Protein AF-A0A1A8R2V4-F1 (afdb_monomer_lite)

pLDDT: mean 72.91, std 15.9, range [34.72, 92.56]

Radius of gyration: 17.5 Å; chains: 1; bounding box: 36×40×49 Å

Structure (mmCIF, N/CA/C/O backbone):
data_AF-A0A1A8R2V4-F1
#
_entry.id   AF-A0A1A8R2V4-F1
#
loop_
_atom_site.group_PDB
_atom_site.id
_atom_site.type_symbol
_atom_site.label_atom_id
_atom_site.label_alt_id
_atom_site.label_comp_id
_atom_site.label_asym_id
_atom_site.label_entity_id
_atom_site.label_seq_id
_atom_site.pdbx_PDB_ins_code
_atom_site.Cartn_x
_atom_site.Cartn_y
_atom_site.Cartn_z
_atom_site.occupancy
_atom_site.B_iso_or_equiv
_atom_site.auth_seq_id
_atom_site.auth_comp_id
_atom_site.auth_asym_id
_atom_site.auth_atom_id
_atom_site.pdbx_PDB_model_num
ATOM 1 N N . SER A 1 1 ? -8.560 10.600 17.137 1.00 71.56 1 SER A N 1
ATOM 2 C CA . SER A 1 1 ? -8.859 9.887 15.879 1.00 71.56 1 SER A CA 1
ATOM 3 C C . SER A 1 1 ? -7.919 8.699 15.773 1.00 71.56 1 SER A C 1
ATOM 5 O O . SER A 1 1 ? -6.734 8.902 15.987 1.00 71.56 1 SER A O 1
ATOM 7 N N . TRP A 1 2 ? -8.422 7.486 15.518 1.00 78.75 2 TRP A N 1
ATOM 8 C CA . TRP A 1 2 ? -7.608 6.262 15.389 1.00 78.75 2 TRP A CA 1
ATOM 9 C C . TRP A 1 2 ? -7.146 5.991 13.950 1.00 78.75 2 TRP A C 1
ATOM 11 O O . TRP A 1 2 ? -6.241 5.189 13.734 1.00 78.75 2 TRP A O 1
ATOM 21 N N . LEU A 1 3 ? -7.748 6.671 12.969 1.00 82.25 3 LEU A N 1
ATOM 22 C CA . LEU A 1 3 ? -7.526 6.422 11.546 1.00 82.25 3 LEU A CA 1
ATOM 23 C C . LEU A 1 3 ? -6.051 6.561 11.123 1.00 82.25 3 LEU 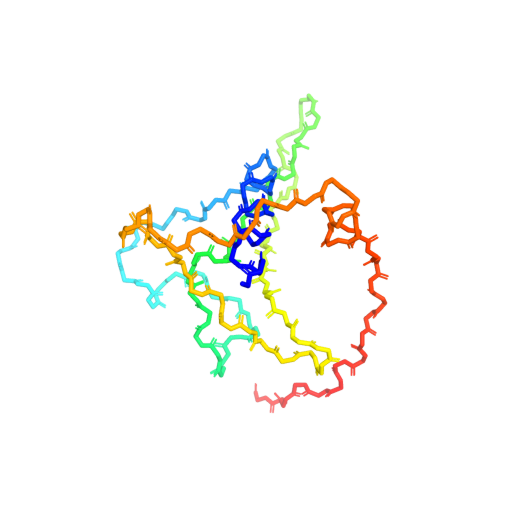A C 1
ATOM 25 O O . LEU A 1 3 ? -5.572 5.648 10.454 1.00 82.25 3 LEU A O 1
ATOM 29 N N . PRO A 1 4 ? -5.287 7.596 11.541 1.00 82.00 4 PRO A N 1
ATOM 30 C CA . PRO A 1 4 ? -3.860 7.667 11.220 1.00 82.00 4 PRO A CA 1
ATOM 31 C C . PRO A 1 4 ? -3.077 6.473 11.775 1.00 82.00 4 PRO A C 1
ATOM 33 O O . PRO A 1 4 ? -2.293 5.865 11.054 1.00 82.00 4 PRO A O 1
ATOM 36 N N . ALA A 1 5 ? -3.333 6.077 13.026 1.00 81.00 5 ALA A N 1
ATOM 37 C CA . ALA A 1 5 ? -2.651 4.950 13.661 1.00 81.00 5 ALA A CA 1
ATOM 38 C C . ALA A 1 5 ? -2.942 3.619 12.944 1.00 81.00 5 ALA A C 1
ATOM 40 O O . ALA A 1 5 ? -2.013 2.869 12.645 1.00 81.00 5 ALA A O 1
ATOM 41 N N . VAL A 1 6 ? -4.209 3.349 12.609 1.00 84.44 6 VAL A N 1
ATOM 42 C CA . VAL A 1 6 ? -4.604 2.146 11.855 1.00 84.44 6 VAL A CA 1
ATOM 43 C C . VAL A 1 6 ? -4.022 2.164 10.445 1.00 84.44 6 VAL A C 1
ATOM 45 O O . VAL A 1 6 ? -3.520 1.145 9.978 1.00 84.44 6 VAL A O 1
ATOM 48 N N . ALA A 1 7 ? -4.016 3.318 9.779 1.00 86.12 7 ALA A N 1
ATOM 49 C CA . ALA A 1 7 ? -3.420 3.453 8.458 1.00 86.12 7 ALA A CA 1
ATOM 50 C C . ALA A 1 7 ? -1.908 3.197 8.480 1.00 86.12 7 ALA A C 1
ATOM 52 O O . ALA A 1 7 ? -1.394 2.474 7.628 1.00 86.12 7 ALA A O 1
ATOM 53 N N . HIS A 1 8 ? -1.192 3.738 9.470 1.00 85.75 8 HIS A N 1
ATOM 54 C CA . HIS A 1 8 ? 0.228 3.450 9.669 1.00 85.75 8 HIS A CA 1
ATOM 55 C C . HIS A 1 8 ? 0.467 1.964 9.946 1.00 85.75 8 HIS A C 1
ATOM 57 O O . HIS A 1 8 ? 1.320 1.363 9.294 1.00 85.75 8 HIS A O 1
ATOM 63 N N . TYR A 1 9 ? -0.308 1.357 10.850 1.00 87.44 9 TYR A N 1
ATOM 64 C CA . TYR A 1 9 ? -0.235 -0.076 11.134 1.00 87.44 9 TYR A CA 1
ATOM 65 C C . TYR A 1 9 ? -0.436 -0.911 9.862 1.00 87.44 9 TYR A C 1
ATOM 67 O O . TYR A 1 9 ? 0.394 -1.764 9.548 1.00 87.44 9 TYR A O 1
ATOM 75 N N . LEU A 1 10 ? -1.492 -0.638 9.093 1.00 89.31 10 LEU A N 1
ATOM 76 C CA . LEU A 1 10 ? -1.808 -1.379 7.875 1.00 89.31 10 LEU A CA 1
ATOM 77 C C . LEU A 1 10 ? -0.690 -1.251 6.835 1.00 89.31 10 LEU A C 1
ATOM 79 O O . LEU A 1 10 ? -0.207 -2.269 6.345 1.00 89.31 10 LEU A O 1
ATOM 83 N N . ARG A 1 11 ? -0.227 -0.026 6.549 1.00 89.56 11 ARG A N 1
ATOM 84 C CA . ARG A 1 11 ? 0.877 0.214 5.605 1.00 89.56 11 ARG A CA 1
ATOM 85 C C . ARG A 1 11 ? 2.124 -0.579 5.994 1.00 89.56 11 ARG A C 1
ATOM 87 O O . ARG A 1 11 ? 2.689 -1.264 5.152 1.00 89.56 11 ARG A O 1
ATOM 94 N N . GLN A 1 12 ? 2.514 -0.556 7.270 1.00 89.56 12 GLN A N 1
ATOM 95 C CA . GLN A 1 12 ? 3.686 -1.295 7.751 1.00 89.56 12 GLN A CA 1
ATOM 96 C C . GLN A 1 12 ? 3.540 -2.813 7.583 1.00 89.56 12 GLN A C 1
ATOM 98 O O . GLN A 1 12 ? 4.472 -3.472 7.129 1.00 89.56 12 GLN A O 1
ATOM 103 N N . ASN A 1 13 ? 2.367 -3.376 7.886 1.00 91.69 13 ASN A N 1
ATOM 104 C CA . ASN A 1 13 ? 2.133 -4.814 7.724 1.00 91.69 13 ASN A CA 1
ATOM 105 C C . ASN A 1 13 ? 2.086 -5.236 6.248 1.00 91.69 13 ASN A C 1
ATOM 107 O O . ASN A 1 13 ? 2.545 -6.323 5.900 1.00 91.69 13 ASN A O 1
ATOM 111 N N . LEU A 1 14 ? 1.578 -4.374 5.364 1.00 91.88 14 LEU A N 1
ATOM 112 C CA . LEU A 1 14 ? 1.550 -4.638 3.926 1.00 91.88 14 LEU A CA 1
ATOM 113 C C . LEU A 1 14 ? 2.957 -4.679 3.311 1.00 91.88 14 LEU A C 1
ATOM 115 O O . LEU A 1 14 ? 3.202 -5.492 2.418 1.00 91.88 14 LEU A O 1
ATOM 119 N N . LEU A 1 15 ? 3.902 -3.880 3.819 1.00 91.69 15 LEU A N 1
ATOM 120 C CA . LEU A 1 15 ? 5.294 -3.858 3.343 1.00 91.69 15 LEU A CA 1
ATOM 121 C C . LEU A 1 15 ? 6.053 -5.181 3.552 1.00 91.69 15 LEU A C 1
ATOM 123 O O . LEU A 1 15 ? 7.114 -5.374 2.962 1.00 91.69 15 LEU A O 1
ATOM 127 N N . ILE A 1 16 ? 5.514 -6.119 4.338 1.00 92.56 16 ILE A N 1
ATOM 128 C CA . ILE A 1 16 ? 6.063 -7.480 4.458 1.00 92.56 16 ILE A CA 1
ATOM 129 C C . ILE A 1 16 ? 5.964 -8.226 3.116 1.00 92.56 16 ILE A C 1
ATOM 131 O O . ILE A 1 16 ? 6.823 -9.045 2.789 1.00 92.56 16 ILE A O 1
ATOM 135 N N . PHE A 1 17 ? 4.926 -7.936 2.329 1.00 90.81 17 PHE A N 1
ATOM 136 C CA . PHE A 1 17 ? 4.620 -8.637 1.080 1.00 90.81 17 PHE A CA 1
ATOM 137 C C . PHE A 1 17 ? 4.690 -7.737 -0.155 1.00 90.81 17 PHE A C 1
ATOM 139 O O . PHE A 1 17 ? 4.754 -8.242 -1.277 1.00 90.81 17 PHE A O 1
ATOM 146 N N . LEU A 1 18 ? 4.639 -6.419 0.041 1.00 92.31 18 LEU A N 1
ATOM 147 C CA . LEU A 1 18 ? 4.559 -5.424 -1.017 1.00 92.31 18 LEU A CA 1
ATOM 148 C C . LEU A 1 18 ? 5.791 -4.516 -1.031 1.00 92.31 18 LEU A C 1
ATOM 150 O O . LEU A 1 18 ? 6.390 -4.221 0.000 1.00 92.31 18 LEU A O 1
ATOM 154 N N . HIS A 1 19 ? 6.144 -4.023 -2.212 1.00 90.19 19 HIS A N 1
ATOM 155 C CA . HIS A 1 19 ? 7.270 -3.121 -2.409 1.00 90.19 19 HIS A CA 1
ATOM 156 C C . HIS A 1 19 ? 6.805 -1.731 -2.819 1.00 90.19 19 HIS A C 1
ATOM 158 O O . HIS A 1 19 ? 5.933 -1.590 -3.670 1.00 90.19 19 HIS A O 1
ATOM 164 N N . ILE A 1 20 ? 7.446 -0.704 -2.269 1.00 88.62 20 ILE A N 1
ATOM 165 C CA . ILE A 1 20 ? 7.287 0.665 -2.762 1.00 88.62 20 ILE A CA 1
ATOM 166 C C . ILE A 1 20 ? 7.958 0.749 -4.145 1.00 88.62 20 ILE A C 1
ATOM 168 O O . ILE A 1 20 ? 9.122 0.333 -4.264 1.00 88.62 20 ILE A O 1
ATOM 172 N N . PRO A 1 21 ? 7.264 1.248 -5.186 1.00 85.50 21 PRO A N 1
ATOM 173 C CA . PRO A 1 21 ? 7.861 1.473 -6.491 1.00 85.50 21 PRO A CA 1
ATOM 174 C C . PRO A 1 21 ? 9.108 2.351 -6.369 1.00 85.50 21 PRO A C 1
ATOM 176 O O . PRO A 1 21 ? 9.088 3.408 -5.741 1.00 85.50 21 PRO A O 1
ATOM 179 N N . LYS A 1 22 ? 10.209 1.906 -6.975 1.00 83.31 22 LYS A N 1
ATOM 180 C CA . LYS A 1 22 ? 11.427 2.709 -7.092 1.00 83.31 22 LYS A CA 1
ATOM 181 C C . LYS A 1 22 ? 11.505 3.243 -8.508 1.00 83.31 22 LYS A C 1
ATOM 183 O O . LYS A 1 22 ? 11.804 2.489 -9.433 1.00 83.31 22 LYS A O 1
ATOM 188 N N . TYR A 1 23 ? 11.218 4.524 -8.662 1.00 80.19 23 TYR A N 1
ATOM 189 C CA . TYR A 1 23 ? 11.319 5.205 -9.941 1.00 80.19 23 TYR A CA 1
ATOM 190 C C . TYR A 1 23 ? 12.740 5.727 -10.149 1.00 80.19 23 TYR A C 1
ATOM 192 O O . TYR A 1 23 ? 13.402 6.169 -9.211 1.00 80.19 23 TYR A O 1
ATOM 200 N N . THR A 1 24 ? 13.232 5.608 -11.380 1.00 78.31 24 THR A N 1
ATOM 201 C CA . THR A 1 24 ? 14.541 6.144 -11.782 1.00 78.31 24 THR A CA 1
ATOM 202 C C . THR A 1 24 ? 14.462 7.612 -12.181 1.00 78.31 24 THR A C 1
ATOM 204 O O . THR A 1 24 ? 15.476 8.303 -12.158 1.00 78.31 24 THR A O 1
ATOM 207 N N . ASP A 1 25 ? 13.273 8.063 -12.579 1.00 80.19 25 ASP A N 1
ATOM 208 C CA . ASP A 1 25 ? 12.974 9.462 -12.854 1.00 80.19 25 ASP A CA 1
ATOM 209 C C . ASP A 1 25 ? 12.620 10.164 -11.536 1.00 80.19 25 ASP A C 1
ATOM 211 O O . ASP A 1 25 ? 11.991 9.564 -10.668 1.00 80.19 25 ASP A O 1
ATOM 215 N N . SER A 1 26 ? 13.057 11.408 -11.362 1.00 79.56 26 SER A N 1
ATOM 216 C CA . SER A 1 26 ? 12.681 12.230 -10.209 1.00 79.56 26 SER A CA 1
ATOM 217 C C . SER A 1 26 ? 11.365 12.976 -10.433 1.00 79.56 26 SER A C 1
ATOM 219 O O . SER A 1 26 ? 10.771 13.477 -9.477 1.00 79.56 26 SER A O 1
ATOM 221 N N . ASN A 1 27 ? 10.903 13.069 -11.682 1.00 81.94 27 ASN A N 1
ATOM 222 C CA . ASN A 1 27 ? 9.633 13.676 -12.028 1.00 81.94 27 ASN A CA 1
ATOM 223 C C . ASN A 1 27 ? 8.478 12.691 -11.795 1.00 81.94 27 ASN A C 1
ATOM 225 O O . ASN A 1 27 ? 8.255 11.760 -12.574 1.00 81.94 27 ASN A O 1
ATOM 229 N N . THR A 1 28 ? 7.666 12.971 -10.774 1.00 75.62 28 THR A N 1
ATOM 230 C CA . THR A 1 28 ? 6.497 12.162 -10.396 1.00 75.62 28 THR A CA 1
ATOM 231 C C . THR A 1 28 ? 5.416 12.089 -11.477 1.00 75.62 28 THR A C 1
ATOM 233 O O . THR A 1 28 ? 4.584 11.182 -11.474 1.00 75.62 28 THR A O 1
ATOM 236 N N . ALA A 1 29 ? 5.421 12.994 -12.460 1.00 77.94 29 ALA A N 1
ATOM 237 C CA . ALA A 1 29 ? 4.530 12.896 -13.613 1.00 77.94 29 ALA A CA 1
ATOM 238 C C . ALA A 1 29 ? 4.828 11.673 -14.500 1.00 77.94 29 ALA A C 1
ATOM 240 O O . ALA A 1 29 ? 3.920 11.191 -15.175 1.00 77.94 29 ALA A O 1
ATOM 241 N N . HIS A 1 30 ? 6.068 11.173 -14.488 1.00 76.69 30 HIS A N 1
ATOM 242 C CA . HIS A 1 30 ? 6.512 10.012 -15.268 1.00 76.69 30 HIS A CA 1
ATOM 243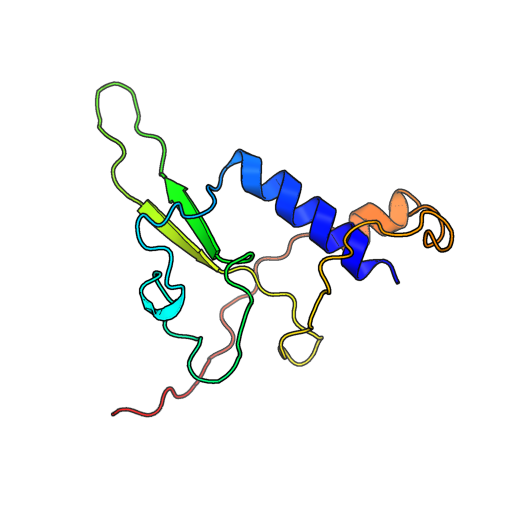 C C . HIS A 1 30 ? 6.451 8.696 -14.487 1.00 76.69 30 HIS A C 1
ATOM 245 O O . HIS A 1 30 ? 6.743 7.632 -15.035 1.00 76.69 30 HIS A O 1
ATOM 251 N N . HIS A 1 31 ? 6.063 8.750 -13.215 1.00 79.69 31 HIS A N 1
ATOM 252 C CA . HIS A 1 31 ? 5.841 7.562 -12.407 1.00 79.69 31 HIS A CA 1
ATOM 253 C C . HIS A 1 31 ? 4.611 6.794 -12.905 1.00 79.69 31 HIS A C 1
ATOM 255 O O . HIS A 1 31 ? 3.708 7.359 -13.526 1.00 79.69 31 HIS A O 1
ATOM 261 N N . PHE A 1 32 ? 4.573 5.485 -12.650 1.00 73.12 32 PHE A N 1
ATOM 262 C CA . PHE A 1 32 ? 3.403 4.676 -12.980 1.00 73.12 32 PHE A CA 1
ATOM 263 C C . PHE A 1 32 ? 2.197 5.190 -12.184 1.00 73.12 32 PHE A C 1
ATOM 265 O O . PHE A 1 32 ? 2.202 5.153 -10.956 1.00 73.12 32 PHE A O 1
ATOM 272 N N . LYS A 1 33 ? 1.154 5.638 -12.889 1.00 69.81 33 LYS A N 1
ATOM 273 C CA . LYS A 1 33 ? -0.109 6.081 -12.290 1.00 69.81 33 LYS A CA 1
ATOM 274 C C . LYS A 1 33 ? -1.193 5.051 -12.570 1.00 69.81 33 LYS A C 1
ATOM 276 O O . LYS A 1 33 ? -1.366 4.609 -13.705 1.00 69.81 33 LYS A O 1
ATOM 281 N N . HIS A 1 34 ? -1.930 4.657 -11.538 1.00 65.94 34 HIS A N 1
ATOM 282 C CA . HIS A 1 34 ? -3.050 3.738 -11.704 1.00 65.94 34 HIS A CA 1
ATOM 283 C C . HIS A 1 34 ? -4.216 4.437 -12.432 1.00 65.94 34 HIS A C 1
ATOM 285 O O . HIS A 1 34 ? -4.506 5.595 -12.155 1.00 65.94 34 HIS A O 1
ATOM 291 N N . TYR A 1 35 ? -4.920 3.740 -13.334 1.00 59.44 35 TYR A N 1
ATOM 292 C CA . TYR A 1 35 ? -5.947 4.333 -14.219 1.00 59.44 35 TYR A CA 1
ATOM 293 C C . TYR A 1 35 ? -7.119 5.021 -13.482 1.00 59.44 35 TYR A C 1
ATOM 295 O O . TYR A 1 35 ? -7.746 5.924 -14.020 1.00 59.44 35 TYR A O 1
ATOM 303 N N . PHE A 1 36 ? -7.387 4.662 -12.222 1.00 55.50 36 PHE A N 1
ATOM 304 C CA . PHE A 1 36 ? -8.464 5.255 -11.404 1.00 55.50 36 PHE A CA 1
ATOM 305 C C . PHE A 1 36 ? -8.159 6.669 -10.867 1.00 55.50 36 PHE A C 1
ATOM 307 O O . PHE A 1 36 ? -8.852 7.156 -9.980 1.00 55.50 36 PHE A O 1
ATOM 314 N N . HIS A 1 37 ? -7.121 7.322 -11.385 1.00 54.84 37 HIS A N 1
ATOM 315 C CA . HIS A 1 37 ? -6.495 8.503 -10.796 1.00 54.84 37 HIS A CA 1
ATOM 316 C C . HIS A 1 37 ? -6.557 9.735 -11.714 1.00 54.84 37 HIS A C 1
ATOM 318 O O . HIS A 1 37 ? -5.607 10.514 -11.798 1.00 54.84 37 HIS A O 1
ATOM 324 N N . LEU A 1 38 ? -7.655 9.891 -12.458 1.00 51.25 38 LEU A N 1
ATOM 325 C CA . LEU A 1 38 ? -7.868 11.094 -13.269 1.00 51.25 38 LEU A CA 1
ATOM 326 C C . LEU A 1 38 ? -8.348 12.292 -12.428 1.00 51.25 38 LEU A C 1
ATOM 328 O O . LEU A 1 38 ? -8.030 13.415 -12.796 1.00 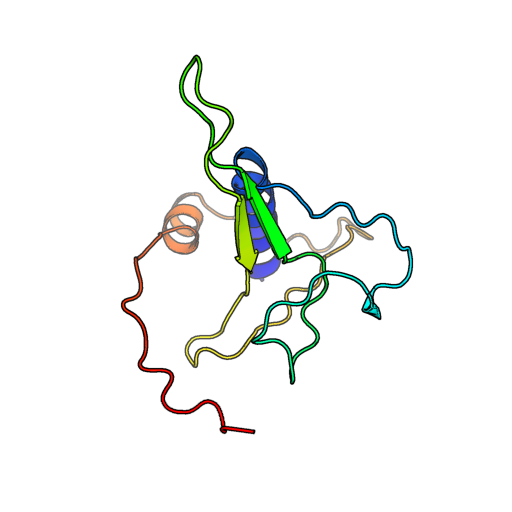51.25 38 LEU A O 1
ATOM 332 N N . ASP A 1 39 ? -8.996 12.067 -11.274 1.00 50.38 39 ASP A N 1
ATOM 333 C CA . ASP A 1 39 ? -9.639 13.155 -10.507 1.00 50.38 39 ASP A CA 1
ATOM 334 C C . ASP A 1 39 ? -9.166 13.326 -9.052 1.00 50.38 39 ASP A C 1
ATOM 336 O O . ASP A 1 39 ? -9.465 14.339 -8.424 1.00 50.38 39 ASP A O 1
ATOM 340 N N . TYR A 1 40 ? -8.429 12.366 -8.490 1.00 51.28 40 TYR A N 1
ATOM 341 C CA . TYR A 1 40 ? -7.940 12.435 -7.111 1.00 51.28 40 TYR A CA 1
ATOM 342 C C . TYR A 1 40 ? -6.432 12.243 -7.102 1.00 51.28 40 TYR A C 1
ATOM 344 O O . TYR A 1 40 ? -5.970 11.163 -7.446 1.00 51.28 40 TYR A O 1
ATOM 352 N N . GLU A 1 41 ? -5.679 13.264 -6.689 1.00 52.78 41 GLU A N 1
ATOM 353 C CA . GLU A 1 41 ? -4.268 13.125 -6.327 1.00 52.78 41 GLU A CA 1
ATOM 354 C C . GLU A 1 41 ? -4.141 12.252 -5.066 1.00 52.78 41 GLU A C 1
ATOM 356 O O . GLU A 1 41 ? -3.998 12.759 -3.955 1.00 52.78 41 GLU A O 1
ATOM 361 N N . LEU A 1 42 ? -4.224 10.924 -5.199 1.00 54.25 42 LEU A N 1
ATOM 362 C CA . LEU A 1 42 ? -3.584 10.064 -4.212 1.00 54.25 42 LEU A CA 1
ATOM 363 C C . LEU A 1 42 ? -2.091 10.388 -4.235 1.00 54.25 42 LEU A C 1
ATOM 365 O O . LEU A 1 42 ? -1.447 10.478 -5.283 1.00 54.25 42 LEU A O 1
ATOM 369 N N . ALA A 1 43 ? -1.533 10.546 -3.044 1.00 57.12 43 ALA A N 1
ATOM 370 C CA . ALA A 1 43 ? -0.097 10.587 -2.893 1.00 57.12 43 ALA A CA 1
ATOM 371 C C . ALA A 1 43 ? 0.493 9.282 -3.455 1.00 57.12 43 ALA A C 1
ATOM 373 O O . ALA A 1 43 ? 0.010 8.193 -3.135 1.00 57.12 43 ALA A O 1
ATOM 374 N N . ASP A 1 44 ? 1.584 9.387 -4.218 1.00 59.81 44 ASP A N 1
ATOM 375 C CA . ASP A 1 44 ? 2.400 8.261 -4.716 1.00 59.81 44 ASP A CA 1
ATOM 376 C C . ASP A 1 44 ? 2.711 7.207 -3.620 1.00 59.81 44 ASP A C 1
ATOM 378 O O . ASP A 1 44 ? 3.023 6.055 -3.917 1.00 59.81 44 ASP A O 1
ATOM 382 N N . GLY A 1 45 ? 2.603 7.589 -2.339 1.00 64.19 45 GLY A N 1
ATOM 383 C CA . GLY A 1 45 ? 2.848 6.754 -1.162 1.00 64.19 45 GLY A CA 1
ATOM 384 C C . GLY A 1 45 ? 1.876 5.590 -0.917 1.00 64.19 45 GLY A C 1
ATOM 385 O O . GLY A 1 45 ? 2.184 4.745 -0.074 1.00 64.19 45 GLY A O 1
ATOM 386 N N . ASP A 1 46 ? 0.749 5.509 -1.631 1.00 79.81 46 ASP A N 1
ATOM 387 C CA . ASP A 1 46 ? -0.223 4.411 -1.483 1.00 79.81 46 ASP A CA 1
ATOM 388 C C . ASP A 1 46 ? -0.244 3.433 -2.685 1.00 79.81 46 ASP A C 1
ATOM 390 O O . ASP A 1 46 ? -1.128 2.576 -2.790 1.00 79.81 46 ASP A O 1
ATOM 394 N N . ILE A 1 47 ? 0.750 3.519 -3.580 1.00 85.12 47 ILE A N 1
ATOM 395 C CA . ILE A 1 47 ? 0.982 2.545 -4.658 1.00 85.12 47 ILE A CA 1
ATOM 396 C C . ILE A 1 47 ? 2.073 1.554 -4.247 1.00 85.12 47 ILE A C 1
ATOM 398 O O . ILE A 1 47 ? 3.158 1.937 -3.810 1.00 85.12 47 ILE A O 1
ATOM 402 N N . TYR A 1 48 ? 1.809 0.264 -4.452 1.00 88.56 48 TYR A N 1
ATOM 403 C CA . TYR A 1 48 ? 2.732 -0.819 -4.146 1.00 88.56 48 TYR A CA 1
ATOM 404 C C . TYR A 1 48 ? 2.841 -1.842 -5.281 1.00 88.56 48 TYR A C 1
ATOM 406 O O . TYR A 1 48 ? 1.947 -1.996 -6.110 1.00 88.56 48 TYR A O 1
ATOM 414 N N . LEU A 1 49 ? 3.935 -2.599 -5.286 1.00 90.38 49 LEU A N 1
ATOM 415 C CA . LEU A 1 49 ? 4.190 -3.704 -6.200 1.00 90.38 49 LEU A CA 1
ATOM 416 C C . LEU A 1 49 ? 4.218 -5.021 -5.430 1.00 90.38 49 LEU A C 1
ATOM 418 O O . LEU A 1 49 ? 5.012 -5.198 -4.508 1.00 90.38 49 LEU A O 1
ATOM 422 N N . TYR A 1 50 ? 3.386 -5.968 -5.842 1.00 91.00 50 TYR A N 1
ATOM 423 C CA . TYR A 1 50 ? 3.474 -7.352 -5.407 1.00 91.00 50 TYR A CA 1
ATOM 424 C C . TYR A 1 50 ? 4.278 -8.151 -6.427 1.00 91.00 50 TYR A C 1
ATOM 426 O O . TYR A 1 50 ? 3.843 -8.345 -7.564 1.00 91.00 50 TYR A O 1
ATOM 434 N N . ASN A 1 51 ? 5.431 -8.658 -6.004 1.00 88.12 51 ASN A N 1
ATOM 435 C CA . ASN A 1 51 ? 6.208 -9.605 -6.788 1.00 88.12 51 ASN A CA 1
ATOM 436 C C . ASN A 1 51 ? 5.824 -11.009 -6.347 1.00 88.12 51 ASN A C 1
ATOM 438 O O . ASN A 1 51 ? 6.168 -11.430 -5.241 1.00 88.12 51 ASN A O 1
ATOM 442 N N . LYS A 1 52 ? 5.118 -11.752 -7.204 1.00 84.38 52 LYS A N 1
ATOM 443 C CA . LYS A 1 52 ? 4.724 -13.116 -6.862 1.00 84.38 52 LYS A CA 1
ATOM 444 C C . LYS A 1 52 ? 5.990 -13.961 -6.658 1.00 84.38 52 LYS A C 1
ATOM 446 O O . LYS A 1 52 ? 6.735 -14.148 -7.627 1.00 84.38 52 LYS A O 1
ATOM 451 N N . PRO A 1 53 ? 6.221 -14.536 -5.461 1.00 76.50 53 PRO A N 1
ATOM 452 C CA . PRO A 1 53 ? 7.364 -15.406 -5.260 1.00 76.50 53 PRO A CA 1
ATOM 453 C C . PRO A 1 53 ? 7.241 -16.616 -6.196 1.00 76.50 53 PRO A C 1
ATOM 455 O O . PRO A 1 53 ? 6.169 -17.221 -6.356 1.00 76.50 53 PRO A O 1
ATOM 458 N N . GLY A 1 54 ? 8.337 -16.922 -6.886 1.00 75.50 54 GLY A N 1
ATOM 459 C CA . GLY A 1 54 ? 8.473 -18.146 -7.667 1.00 75.50 54 GLY A CA 1
ATOM 460 C C . GLY A 1 54 ? 8.689 -19.353 -6.752 1.00 75.50 54 GLY A C 1
ATOM 461 O O . GLY A 1 54 ? 9.216 -19.213 -5.652 1.00 75.50 54 GLY A O 1
ATOM 462 N N . GLY A 1 55 ? 8.298 -20.546 -7.206 1.00 70.19 55 GLY A N 1
ATOM 463 C CA . GLY A 1 55 ? 8.846 -21.783 -6.638 1.00 70.19 55 GLY A CA 1
ATOM 464 C C . GLY A 1 55 ? 10.297 -21.981 -7.098 1.00 70.19 55 GLY A C 1
ATOM 465 O O . GLY A 1 55 ? 10.733 -21.318 -8.047 1.00 70.19 55 GLY A O 1
ATOM 466 N N . GLN A 1 56 ? 11.044 -22.897 -6.466 1.00 69.81 56 GLN A N 1
ATOM 467 C CA . GLN A 1 56 ? 12.399 -23.244 -6.921 1.00 69.81 56 GLN A CA 1
ATOM 468 C C . GLN A 1 56 ? 12.400 -23.569 -8.424 1.00 69.81 56 GLN A C 1
ATOM 470 O O . GLN A 1 56 ? 11.596 -24.366 -8.899 1.00 69.81 56 GLN A O 1
ATOM 475 N N . GLY A 1 57 ? 13.298 -22.926 -9.176 1.00 64.56 57 GLY A N 1
ATOM 476 C CA . GLY A 1 57 ? 13.471 -23.157 -10.615 1.00 64.56 57 GLY A CA 1
ATOM 477 C C . GLY A 1 57 ? 12.490 -22.420 -11.534 1.00 64.56 57 GLY A C 1
ATOM 478 O O . GLY A 1 57 ? 12.599 -22.549 -12.749 1.00 64.56 57 GLY A O 1
ATOM 479 N N . THR A 1 58 ? 11.564 -21.614 -11.005 1.00 61.00 58 THR A N 1
ATOM 480 C CA . THR A 1 58 ? 10.681 -20.767 -11.823 1.00 61.00 58 THR A CA 1
ATOM 481 C C . THR A 1 58 ? 10.907 -19.310 -11.447 1.00 61.00 58 THR A C 1
ATOM 483 O O . THR A 1 58 ? 10.519 -18.901 -10.355 1.00 61.00 58 THR A O 1
ATOM 486 N N . GLY A 1 59 ? 11.547 -18.521 -12.317 1.00 59.34 59 GLY A N 1
ATOM 487 C CA . GLY A 1 59 ? 11.584 -17.063 -12.152 1.00 59.34 59 GLY A CA 1
ATOM 488 C C . GLY A 1 59 ? 10.170 -16.543 -11.868 1.00 59.34 59 GLY A C 1
ATOM 489 O O . GLY A 1 59 ? 9.210 -17.047 -12.457 1.00 59.34 59 GLY A O 1
ATOM 490 N N . GLY A 1 60 ? 10.026 -15.633 -10.899 1.00 62.81 60 GLY A N 1
ATOM 491 C CA . GLY A 1 60 ? 8.726 -15.130 -10.438 1.00 62.81 60 GLY A CA 1
ATOM 492 C C . GLY A 1 60 ? 7.807 -14.795 -11.617 1.00 62.81 60 GLY A C 1
ATOM 493 O O . GLY A 1 60 ? 8.178 -14.032 -12.502 1.00 62.81 60 GLY A O 1
ATOM 494 N N . LYS A 1 61 ? 6.628 -15.426 -11.673 1.00 69.25 61 LYS A N 1
ATOM 495 C CA . LYS A 1 61 ? 5.784 -15.451 -12.885 1.00 69.25 61 LYS A CA 1
ATOM 496 C C . LYS A 1 61 ? 4.897 -14.213 -13.074 1.00 69.25 61 LYS A C 1
ATOM 498 O O . LYS A 1 61 ? 4.047 -14.222 -13.957 1.00 69.25 61 LYS A O 1
ATOM 503 N N . GLY A 1 62 ? 5.037 -13.179 -12.246 1.00 82.00 62 GLY A N 1
ATOM 504 C CA . GLY A 1 62 ? 4.221 -11.978 -12.390 1.00 82.00 62 GLY A CA 1
ATOM 505 C C . GLY A 1 62 ? 4.469 -10.918 -11.328 1.00 82.00 62 GLY A C 1
ATOM 506 O O . GLY A 1 62 ? 4.844 -11.221 -10.193 1.00 82.00 62 GLY A O 1
ATOM 507 N N . ILE A 1 63 ? 4.212 -9.680 -11.736 1.00 86.19 63 ILE A N 1
ATOM 508 C CA . ILE A 1 63 ? 4.177 -8.489 -10.894 1.00 86.19 63 ILE A CA 1
ATOM 509 C C . ILE A 1 63 ? 2.747 -7.956 -10.955 1.00 86.19 63 ILE A C 1
ATOM 511 O O . ILE A 1 63 ? 2.154 -7.919 -12.033 1.00 86.19 63 ILE A O 1
ATOM 515 N N . ALA A 1 64 ? 2.191 -7.560 -9.815 1.00 88.44 64 ALA A N 1
ATOM 516 C CA . ALA A 1 64 ? 0.914 -6.862 -9.745 1.00 88.44 64 ALA A CA 1
ATOM 517 C C . ALA A 1 64 ? 1.106 -5.487 -9.099 1.00 88.44 64 ALA A C 1
ATOM 519 O O . ALA A 1 64 ? 1.826 -5.362 -8.109 1.00 88.44 64 ALA A O 1
ATOM 520 N N . CYS A 1 65 ? 0.448 -4.468 -9.648 1.00 86.50 65 CYS A N 1
ATOM 521 C CA . CYS A 1 65 ? 0.320 -3.174 -8.990 1.00 86.50 65 CYS A CA 1
ATOM 522 C C . CYS A 1 65 ? -0.862 -3.221 -8.020 1.00 86.50 65 CYS A C 1
ATOM 524 O O . CYS A 1 65 ? -1.950 -3.657 -8.391 1.00 86.50 65 CYS A O 1
ATOM 526 N N . ILE A 1 66 ? -0.648 -2.750 -6.798 1.00 87.62 66 ILE A N 1
ATOM 527 C CA . ILE A 1 66 ? -1.640 -2.689 -5.731 1.00 87.62 66 ILE A CA 1
ATOM 528 C C . ILE A 1 66 ? -1.792 -1.225 -5.332 1.00 87.62 66 ILE A C 1
ATOM 530 O O . ILE A 1 66 ? -0.821 -0.599 -4.920 1.00 87.62 66 ILE A O 1
ATOM 534 N N . ALA A 1 67 ? -2.999 -0.681 -5.455 1.00 86.56 67 ALA A N 1
ATOM 535 C CA . ALA A 1 67 ? -3.329 0.645 -4.945 1.00 86.56 67 ALA A CA 1
ATOM 536 C C . ALA A 1 67 ? -4.094 0.504 -3.624 1.00 86.56 67 ALA A C 1
ATOM 538 O O . ALA A 1 67 ? -5.039 -0.283 -3.537 1.00 86.56 67 ALA A O 1
ATOM 539 N N . LEU A 1 68 ? -3.683 1.258 -2.606 1.00 86.25 68 LEU A N 1
ATOM 540 C CA . LEU A 1 68 ? -4.367 1.359 -1.322 1.00 86.25 68 LEU A CA 1
ATOM 541 C C . LEU A 1 68 ? -5.120 2.691 -1.252 1.00 86.25 68 LEU A C 1
ATOM 543 O O . LEU A 1 68 ? -4.620 3.728 -1.668 1.00 86.25 68 LEU A O 1
ATOM 547 N N . SER A 1 69 ? -6.332 2.677 -0.712 1.00 84.62 69 SER A N 1
ATOM 548 C CA . SER A 1 69 ? -7.066 3.899 -0.398 1.00 84.62 69 SER A CA 1
ATOM 549 C C . SER A 1 69 ? -7.920 3.670 0.839 1.00 84.62 69 SER A C 1
ATOM 551 O O . SER A 1 69 ? -8.422 2.567 1.062 1.00 84.62 69 SER A O 1
ATOM 553 N N . PHE A 1 70 ? -8.075 4.715 1.644 1.00 85.00 70 PHE A N 1
ATOM 554 C CA . PHE A 1 70 ? -9.012 4.737 2.759 1.00 85.00 70 PHE A CA 1
ATOM 555 C C . PHE A 1 70 ? -10.274 5.424 2.269 1.00 85.00 70 PHE A C 1
ATOM 557 O O . PHE A 1 70 ? -10.185 6.498 1.685 1.00 85.00 70 PHE A O 1
ATOM 564 N N . VAL A 1 71 ? -11.436 4.821 2.494 1.00 85.38 71 VAL A N 1
ATOM 565 C CA . VAL A 1 71 ? -12.718 5.374 2.049 1.00 85.38 71 VAL A CA 1
ATOM 566 C C . VAL A 1 71 ? -13.698 5.486 3.209 1.00 85.38 71 VAL A C 1
ATOM 568 O O . VAL A 1 71 ? -13.589 4.755 4.195 1.00 85.38 71 VAL A O 1
ATOM 571 N N . ASP A 1 72 ? -14.641 6.418 3.104 1.00 85.06 72 ASP A N 1
ATOM 572 C CA . ASP A 1 72 ? -15.768 6.523 4.029 1.00 85.06 72 ASP A CA 1
ATOM 573 C C . ASP A 1 72 ? -16.855 5.479 3.713 1.00 85.06 72 ASP A C 1
ATOM 575 O O . ASP A 1 72 ? -16.747 4.678 2.781 1.00 85.06 72 ASP A O 1
ATOM 579 N N . VAL A 1 73 ? -17.936 5.483 4.497 1.00 84.19 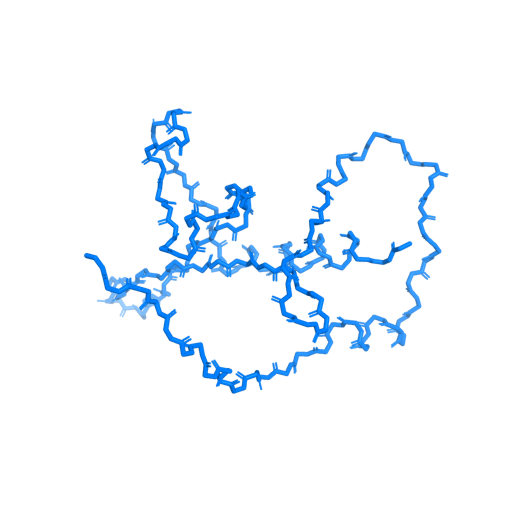73 VAL A N 1
ATOM 580 C CA . VAL A 1 73 ? -19.067 4.559 4.302 1.00 84.19 73 VAL A CA 1
ATOM 581 C C . VAL A 1 73 ? -19.805 4.780 2.974 1.00 84.19 73 VAL A C 1
ATOM 583 O O . VAL A 1 73 ? -20.576 3.922 2.555 1.00 84.19 73 VAL A O 1
ATOM 586 N N . GLN A 1 74 ? -19.581 5.916 2.309 1.00 85.25 74 GLN A N 1
ATOM 587 C CA . GLN A 1 74 ? -20.097 6.241 0.981 1.00 85.25 74 GLN A CA 1
ATOM 588 C C . GLN A 1 74 ? -19.119 5.843 -0.140 1.00 85.25 74 GLN A C 1
ATOM 590 O O . GLN A 1 74 ? -19.420 6.068 -1.311 1.00 85.25 74 GLN A O 1
ATOM 595 N N . GLY A 1 75 ? -17.963 5.259 0.193 1.00 79.12 75 GLY A N 1
ATOM 596 C CA . GLY A 1 75 ? -16.929 4.870 -0.765 1.00 79.12 75 GLY A CA 1
ATOM 597 C C . GLY A 1 75 ? -16.067 6.034 -1.258 1.00 79.12 75 GLY A C 1
ATOM 598 O O . GLY A 1 75 ? -15.321 5.869 -2.222 1.00 79.12 75 GLY A O 1
ATOM 599 N N . ARG A 1 76 ? -16.147 7.214 -0.631 1.00 80.81 76 ARG A N 1
ATOM 600 C CA . ARG A 1 76 ? -15.348 8.379 -1.032 1.00 80.81 76 ARG A CA 1
ATOM 601 C C . ARG A 1 76 ? -13.964 8.324 -0.387 1.00 80.81 76 ARG A C 1
ATOM 603 O O . ARG A 1 76 ? -13.893 8.040 0.809 1.00 80.81 76 ARG A O 1
ATOM 610 N N . PRO A 1 77 ? -12.882 8.643 -1.121 1.00 78.69 77 PRO A N 1
ATOM 611 C CA . PRO A 1 77 ? -11.537 8.686 -0.560 1.00 78.69 77 PRO A CA 1
ATOM 612 C C . PRO A 1 77 ? -11.433 9.643 0.633 1.00 78.69 77 PRO A C 1
ATOM 614 O O . PRO A 1 77 ? -11.862 10.796 0.571 1.00 78.69 77 PRO A O 1
ATOM 617 N N . VAL A 1 78 ? -10.824 9.164 1.713 1.00 83.44 78 VAL A N 1
ATOM 618 C CA . VAL A 1 78 ? -10.512 9.914 2.927 1.00 83.44 78 VAL A CA 1
ATOM 619 C C . VAL A 1 78 ? -9.018 10.194 2.938 1.00 83.44 78 VAL A C 1
ATOM 621 O O . VAL A 1 78 ? -8.197 9.277 2.906 1.00 83.44 78 VAL A O 1
ATOM 624 N N . GLN A 1 79 ? -8.655 11.473 3.027 1.00 77.12 79 GLN A N 1
ATOM 625 C CA . GLN A 1 79 ? -7.260 11.867 3.170 1.00 77.12 79 GLN A CA 1
ATOM 626 C C . GLN A 1 79 ? -6.760 11.515 4.569 1.00 77.12 79 GLN A C 1
ATOM 628 O O . GLN A 1 79 ? -7.127 12.145 5.563 1.00 77.12 79 GLN A O 1
ATOM 633 N N . VAL A 1 80 ? -5.904 10.501 4.645 1.00 76.38 80 VAL A N 1
ATOM 634 C CA . VAL A 1 80 ? -5.149 10.197 5.856 1.00 76.38 80 VAL A CA 1
ATOM 635 C C . VAL A 1 80 ? -3.827 10.936 5.753 1.00 76.38 80 VAL A C 1
ATOM 637 O O . VAL A 1 80 ? -2.919 10.470 5.066 1.00 76.38 80 VAL A O 1
ATOM 640 N N . ALA A 1 81 ? -3.728 12.094 6.409 1.00 64.56 81 ALA A N 1
ATOM 641 C CA . ALA A 1 81 ? -2.465 12.814 6.493 1.00 64.56 81 ALA A CA 1
ATOM 642 C C . ALA A 1 81 ? -1.379 11.856 6.999 1.00 64.56 81 ALA A C 1
ATOM 644 O O . ALA A 1 81 ? -1.569 11.179 8.016 1.00 64.56 81 ALA A O 1
ATOM 645 N N . ALA A 1 82 ? -0.256 11.785 6.281 1.00 56.97 82 ALA A N 1
ATOM 646 C CA . ALA A 1 82 ? 0.957 11.205 6.822 1.00 56.97 82 ALA A CA 1
ATOM 647 C C . ALA A 1 82 ? 1.333 12.089 8.007 1.00 56.97 82 ALA A C 1
ATOM 649 O O . ALA A 1 82 ? 1.822 13.203 7.829 1.00 56.97 82 ALA A O 1
ATOM 650 N N . GLN A 1 83 ? 0.994 11.654 9.216 1.00 52.31 83 GLN A N 1
ATOM 651 C CA . GLN A 1 83 ? 1.414 12.354 10.411 1.00 52.31 83 GLN A CA 1
ATOM 652 C C . GLN A 1 83 ? 2.916 12.097 10.519 1.00 52.31 83 GLN A C 1
ATOM 654 O O . GLN A 1 83 ? 3.355 11.133 11.139 1.00 52.31 83 GLN A O 1
ATOM 659 N N . GLU A 1 84 ? 3.716 12.921 9.840 1.00 46.31 84 GLU A N 1
ATOM 660 C CA . GLU A 1 84 ? 5.108 13.084 10.217 1.00 46.31 84 GLU A CA 1
ATOM 661 C C . GLU A 1 84 ? 5.062 13.491 11.683 1.00 46.31 84 GLU A C 1
ATOM 663 O O . GLU A 1 84 ? 4.431 14.488 12.028 1.00 46.31 84 GLU A O 1
ATOM 668 N N . CYS A 1 85 ? 5.595 12.643 12.559 1.00 43.28 85 CYS A N 1
ATOM 669 C CA . CYS A 1 85 ? 5.570 12.834 14.002 1.00 43.28 85 CYS A CA 1
ATOM 670 C C . CYS A 1 85 ? 6.388 14.074 14.399 1.00 43.28 85 CYS A C 1
ATOM 672 O O . CYS A 1 85 ? 7.471 13.964 14.964 1.00 43.28 85 CYS A O 1
ATOM 674 N N . SER A 1 86 ? 5.877 15.265 14.121 1.00 40.38 86 SER A N 1
ATOM 675 C CA . SER A 1 86 ? 6.349 16.541 14.632 1.00 40.38 86 SER A CA 1
ATOM 676 C C . SER A 1 86 ? 5.470 16.916 15.827 1.00 40.38 86 SER A C 1
ATOM 678 O O . SER A 1 86 ? 4.535 17.701 15.730 1.00 40.38 86 SER A O 1
ATOM 680 N N . GLY A 1 87 ? 5.752 16.291 16.975 1.00 44.12 87 GLY A N 1
ATOM 681 C CA . GLY A 1 87 ? 5.136 16.631 18.262 1.00 44.12 87 GLY A CA 1
ATOM 682 C C . GLY A 1 87 ? 4.408 15.461 18.918 1.00 44.12 87 GLY A C 1
ATOM 683 O O . GLY A 1 87 ? 3.235 15.198 18.659 1.00 44.12 87 GLY A O 1
ATOM 684 N N . LEU A 1 88 ? 5.109 14.772 19.815 1.00 47.38 88 LEU A N 1
ATOM 685 C CA . LEU A 1 88 ? 4.594 13.715 20.689 1.00 47.38 88 LEU A CA 1
ATOM 686 C C . LEU A 1 88 ? 3.723 14.297 21.826 1.00 47.38 88 LEU A C 1
ATOM 688 O O . LEU A 1 88 ? 3.987 14.030 22.990 1.00 47.38 88 LEU A O 1
ATOM 692 N N . GLU A 1 89 ? 2.727 15.136 21.528 1.00 45.34 89 GLU A N 1
ATOM 693 C CA . GLU A 1 89 ? 1.926 15.783 22.590 1.00 45.34 89 GLU A CA 1
ATOM 694 C C . GLU A 1 89 ? 0.407 15.637 22.442 1.00 45.34 89 GLU A C 1
ATOM 696 O O . GLU A 1 89 ? -0.315 15.931 23.384 1.00 45.34 89 GLU A O 1
ATOM 701 N N . ASN A 1 90 ? -0.099 15.072 21.340 1.00 48.06 90 ASN A N 1
ATOM 702 C CA . ASN A 1 90 ? -1.529 14.760 21.175 1.00 48.06 90 ASN A CA 1
ATOM 703 C C . ASN A 1 90 ? -1.750 13.319 20.688 1.00 48.06 90 ASN A C 1
ATOM 705 O O . ASN A 1 90 ? -2.508 13.057 19.750 1.00 48.06 90 ASN A O 1
ATOM 709 N N . CYS A 1 91 ? -1.067 12.361 21.319 1.00 54.16 91 CYS A N 1
ATOM 710 C CA . CYS A 1 91 ? -1.344 10.948 21.096 1.00 54.16 91 CYS A CA 1
ATOM 711 C C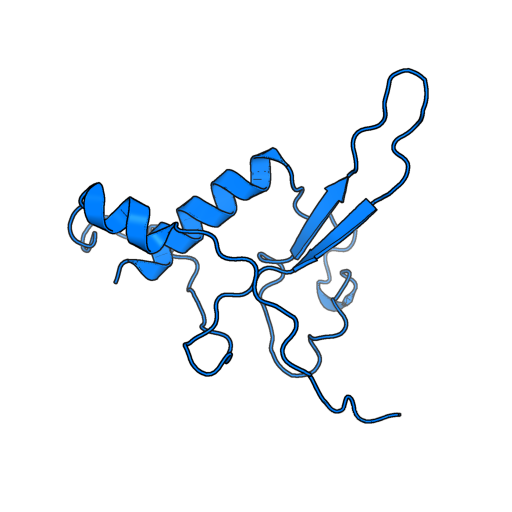 . CYS A 1 91 ? -2.797 10.662 21.494 1.00 54.16 91 CYS A C 1
ATOM 713 O O . CYS A 1 91 ? -3.191 10.841 22.646 1.00 54.16 91 CYS A O 1
ATOM 715 N N . SER A 1 92 ? -3.604 10.226 20.526 1.00 57.94 92 SER A N 1
ATOM 716 C CA . SER A 1 92 ? -4.913 9.632 20.795 1.00 57.94 92 SER A CA 1
ATOM 717 C C . SER A 1 92 ? -4.794 8.579 21.905 1.00 57.94 92 SER A C 1
ATOM 719 O O . SER A 1 92 ? -3.751 7.922 21.977 1.00 57.94 92 SER A O 1
ATOM 721 N N . PRO A 1 93 ? -5.834 8.395 22.743 1.00 62.19 93 PRO A N 1
ATOM 722 C CA . PRO A 1 93 ? -5.797 7.417 23.826 1.00 62.19 93 PRO A CA 1
ATOM 723 C C . PRO A 1 93 ? -5.343 6.046 23.305 1.00 62.19 93 PRO A C 1
ATOM 725 O O . PRO A 1 93 ? -5.656 5.709 22.155 1.00 62.19 93 PRO A O 1
ATOM 728 N N . PRO A 1 94 ? -4.594 5.273 24.114 1.00 66.06 94 PRO A N 1
ATOM 729 C CA . PRO A 1 94 ? -4.105 3.963 23.707 1.00 66.06 94 PRO A CA 1
ATOM 730 C C . PRO A 1 94 ? -5.274 3.113 23.205 1.00 66.06 94 PRO A C 1
ATOM 732 O O . PRO A 1 94 ? -6.308 3.007 23.867 1.00 66.06 94 PRO A O 1
ATOM 735 N N . LEU A 1 95 ? -5.124 2.548 22.005 1.00 68.94 95 LEU A N 1
ATOM 736 C CA . LEU A 1 95 ? -6.123 1.660 21.422 1.00 68.94 95 LEU A CA 1
ATOM 737 C C . LEU A 1 95 ? -6.230 0.415 22.305 1.00 68.94 95 LEU A C 1
ATOM 739 O O . LEU A 1 95 ? -5.266 -0.339 22.432 1.00 68.94 95 LEU A O 1
ATOM 743 N N . HIS A 1 96 ? -7.386 0.221 22.938 1.00 77.12 96 HIS A N 1
ATOM 744 C CA . HIS A 1 96 ? -7.645 -0.993 23.704 1.00 77.12 96 HIS A CA 1
ATOM 745 C C . HIS A 1 96 ? -7.670 -2.207 22.751 1.00 77.12 96 HIS A C 1
ATOM 747 O O . HIS A 1 96 ? -8.190 -2.068 21.637 1.00 77.12 96 HIS A O 1
ATOM 753 N N . PRO A 1 97 ? -7.137 -3.381 23.143 1.00 76.00 97 PRO A N 1
ATOM 754 C CA . PRO A 1 97 ? -7.053 -4.554 22.267 1.00 76.00 97 PRO A CA 1
ATOM 755 C C . PRO A 1 97 ? -8.379 -4.950 21.604 1.00 76.00 97 PRO A C 1
ATOM 757 O O . PRO A 1 97 ? -8.395 -5.292 20.427 1.00 76.00 97 PRO A O 1
ATOM 760 N N . GLU A 1 98 ? -9.498 -4.829 22.321 1.00 77.38 98 GLU A N 1
ATOM 761 C CA . GLU A 1 98 ? -10.831 -5.155 21.787 1.00 77.38 98 GLU A CA 1
ATOM 762 C C . GLU A 1 98 ? -11.254 -4.236 20.631 1.00 77.38 98 GLU A C 1
ATOM 764 O O . GLU A 1 98 ? -11.815 -4.694 19.639 1.00 77.38 98 GLU A O 1
ATOM 769 N N . HIS A 1 99 ? -10.898 -2.950 20.697 1.00 82.31 99 HIS A N 1
ATOM 770 C CA . HIS A 1 99 ? -11.143 -2.013 19.605 1.00 82.31 99 HIS A CA 1
ATOM 771 C C . HIS A 1 99 ? -10.205 -2.275 18.424 1.00 82.31 99 HIS A C 1
ATOM 773 O O . HIS A 1 99 ? -10.574 -2.036 17.281 1.00 82.31 99 HIS A O 1
ATOM 779 N N . PHE A 1 100 ? -8.988 -2.767 18.665 1.00 83.50 100 PHE A N 1
ATOM 780 C CA . PHE A 1 100 ? -8.051 -3.082 17.588 1.00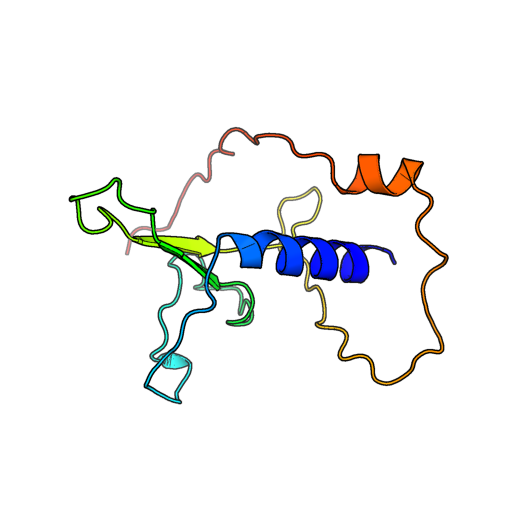 83.50 100 PHE A CA 1
ATOM 781 C C . PHE A 1 100 ? -8.564 -4.219 16.696 1.00 83.50 100 PHE A C 1
ATOM 783 O O . PHE A 1 100 ? -8.487 -4.105 15.471 1.00 83.50 100 PHE A O 1
ATOM 790 N N . GLU A 1 101 ? -9.108 -5.289 17.281 1.00 86.62 101 GLU A N 1
ATOM 791 C CA . GLU A 1 101 ? -9.667 -6.408 16.509 1.00 86.62 101 GLU A CA 1
ATOM 792 C C . GLU A 1 101 ? -10.836 -5.961 15.629 1.00 86.62 101 GLU A C 1
ATOM 794 O O . GLU A 1 101 ? -10.905 -6.325 14.455 1.00 86.62 101 GLU A O 1
ATOM 799 N N . GLU A 1 102 ? -11.722 -5.117 16.162 1.00 86.62 102 GLU A N 1
ATOM 800 C CA . GLU A 1 102 ? -12.824 -4.538 15.394 1.00 86.62 102 GLU A CA 1
ATOM 801 C C . GLU A 1 102 ? -12.314 -3.659 14.240 1.00 86.62 102 GLU A C 1
ATOM 803 O O . GLU A 1 102 ? -12.750 -3.819 13.099 1.00 86.62 102 GLU A O 1
ATOM 808 N N . LEU A 1 103 ? -11.345 -2.778 14.512 1.00 85.81 103 LEU A N 1
ATOM 809 C CA . LEU A 1 103 ? -10.777 -1.847 13.531 1.00 85.81 103 LEU A CA 1
ATOM 810 C C . LEU A 1 103 ? -9.948 -2.530 12.435 1.00 85.81 103 LEU A C 1
ATOM 812 O O . LEU A 1 103 ? -9.798 -1.972 11.348 1.00 85.81 103 LEU A O 1
ATOM 816 N N . THR A 1 104 ? -9.386 -3.707 12.712 1.00 86.62 104 THR A N 1
ATOM 817 C CA . THR A 1 104 ? -8.535 -4.456 11.770 1.00 86.62 104 THR A CA 1
ATOM 818 C C . THR A 1 104 ? -9.229 -5.659 11.144 1.00 86.62 104 THR A C 1
ATOM 820 O O . THR A 1 104 ? -8.617 -6.394 10.365 1.00 86.62 104 THR A O 1
ATOM 823 N N . ARG A 1 105 ? -10.520 -5.856 11.427 1.00 88.81 105 ARG A N 1
ATOM 824 C CA . ARG A 1 105 ? -11.309 -6.929 10.830 1.00 88.81 105 ARG A CA 1
ATOM 825 C C . ARG A 1 105 ? -11.348 -6.789 9.305 1.00 88.81 105 ARG A C 1
ATOM 827 O O . ARG A 1 105 ? -11.778 -5.775 8.763 1.00 88.81 105 ARG A O 1
ATOM 834 N N . VAL A 1 106 ? -10.972 -7.859 8.606 1.00 87.38 106 VAL A N 1
ATOM 835 C CA . VAL A 1 106 ? -10.965 -7.908 7.137 1.00 87.38 106 VAL A CA 1
ATOM 836 C C . VAL A 1 106 ? -12.218 -8.612 6.628 1.00 87.38 106 VAL A C 1
ATOM 838 O O . VAL A 1 106 ? -12.530 -9.731 7.036 1.00 87.38 106 VAL A O 1
ATOM 841 N N . VAL A 1 107 ? -12.921 -7.974 5.695 1.00 87.75 107 VAL A N 1
ATOM 842 C CA . VAL A 1 107 ? -14.058 -8.562 4.980 1.00 87.75 107 VAL A CA 1
ATOM 843 C C . VAL A 1 107 ? -13.814 -8.409 3.485 1.00 87.75 107 VAL A C 1
ATOM 845 O O . VAL A 1 107 ? -13.461 -7.330 3.015 1.00 87.75 107 VAL A O 1
ATOM 848 N N . LYS A 1 108 ? -13.994 -9.492 2.722 1.00 85.06 108 LYS A N 1
ATOM 849 C CA . LYS A 1 108 ? -13.970 -9.416 1.260 1.00 85.06 108 LYS A CA 1
ATOM 850 C C . LYS A 1 108 ? -15.226 -8.680 0.806 1.00 85.06 108 LYS A C 1
ATOM 852 O O . LYS A 1 108 ? -16.330 -9.183 0.991 1.00 85.06 108 LYS A O 1
ATOM 857 N N . MET A 1 109 ? -15.045 -7.514 0.204 1.00 78.00 109 MET A N 1
ATOM 858 C CA . MET A 1 109 ? -16.135 -6.796 -0.436 1.00 78.00 109 MET A CA 1
ATOM 859 C C . MET A 1 109 ? -16.341 -7.377 -1.835 1.00 78.00 109 MET A C 1
ATOM 861 O O . MET A 1 109 ? -15.396 -7.467 -2.621 1.00 78.00 109 MET A O 1
ATOM 865 N N . GLU A 1 110 ? -17.555 -7.832 -2.134 1.00 81.81 110 GLU A N 1
ATOM 866 C CA . GLU A 1 110 ? -17.923 -8.147 -3.512 1.00 81.81 110 GLU A CA 1
ATOM 867 C C . GLU A 1 110 ? -17.980 -6.843 -4.302 1.00 81.81 110 GLU A C 1
ATOM 869 O O . GLU A 1 110 ? -18.369 -5.803 -3.768 1.00 81.81 110 GLU A O 1
ATOM 874 N N . THR A 1 111 ? -17.514 -6.883 -5.549 1.00 69.19 111 THR A N 1
ATOM 875 C CA . THR A 1 111 ? -17.358 -5.707 -6.399 1.00 69.19 111 THR A CA 1
ATOM 876 C C . THR A 1 111 ? -18.659 -4.910 -6.412 1.00 69.19 111 THR A C 1
ATOM 878 O O . THR A 1 111 ? -19.673 -5.377 -6.928 1.00 69.19 111 THR A O 1
ATOM 881 N N . MET A 1 112 ? -18.643 -3.695 -5.857 1.00 59.44 112 MET A N 1
ATOM 882 C CA . MET A 1 112 ? -19.696 -2.733 -6.157 1.00 59.44 112 MET A CA 1
ATOM 883 C C . MET A 1 112 ? -19.646 -2.517 -7.667 1.00 59.44 112 MET A C 1
ATOM 885 O O . MET A 1 112 ? -18.573 -2.243 -8.203 1.00 59.44 112 MET A O 1
ATOM 889 N N . ASN A 1 113 ? -20.775 -2.702 -8.356 1.00 47.78 113 ASN A N 1
ATOM 890 C CA . ASN A 1 113 ? -20.900 -2.399 -9.778 1.00 47.78 113 ASN A CA 1
ATOM 891 C C . ASN A 1 113 ? -20.528 -0.927 -9.997 1.00 47.78 113 ASN A C 1
ATOM 893 O O . ASN A 1 113 ? -21.389 -0.049 -9.938 1.00 47.78 113 ASN A O 1
ATOM 897 N N . MET A 1 114 ? -19.248 -0.660 -10.259 1.00 47.09 114 MET A N 1
ATOM 898 C CA . MET A 1 114 ? -18.751 0.605 -10.781 1.00 47.09 114 MET A CA 1
ATOM 899 C C . MET A 1 114 ? -19.229 0.692 -12.223 1.00 47.09 114 MET A C 1
ATOM 901 O O . MET A 1 114 ? -18.514 0.417 -13.184 1.00 47.09 114 MET A O 1
ATOM 905 N N . SER A 1 115 ? -20.516 0.975 -12.357 1.00 46.28 115 SER A N 1
ATOM 906 C CA . SER A 1 115 ? -21.129 1.255 -13.633 1.00 46.28 115 SER A CA 1
ATOM 907 C C . SER A 1 115 ? -20.549 2.581 -14.115 1.00 46.28 115 SER A C 1
ATOM 909 O O . SER A 1 115 ? -20.742 3.602 -13.466 1.00 46.28 115 SER A O 1
ATOM 911 N N . GLN A 1 116 ? -19.901 2.511 -15.279 1.00 44.09 116 GLN A N 1
ATOM 912 C CA . GLN A 1 116 ? -19.533 3.605 -16.184 1.00 44.09 116 GLN A CA 1
ATOM 913 C C . GLN A 1 116 ? -18.217 4.341 -15.887 1.00 44.09 116 GLN A C 1
ATOM 915 O O . GLN A 1 116 ? -18.180 5.382 -15.242 1.00 44.09 116 GLN A O 1
ATOM 920 N N . ALA A 1 117 ? -17.138 3.851 -16.505 1.00 35.75 117 ALA A N 1
ATOM 921 C CA . ALA A 1 117 ? -16.130 4.755 -17.054 1.00 35.75 117 ALA A CA 1
ATOM 922 C C . ALA A 1 117 ? -16.707 5.401 -18.335 1.00 35.75 117 ALA A C 1
ATOM 924 O O . ALA A 1 117 ? -17.316 4.678 -19.135 1.00 35.75 117 ALA A O 1
ATOM 925 N N . PRO A 1 118 ? -16.544 6.717 -18.567 1.00 39.53 118 PRO A N 1
ATOM 926 C CA . PRO A 1 118 ? -16.810 7.291 -19.875 1.00 39.53 118 PRO A CA 1
ATOM 927 C C . PRO A 1 118 ? -15.794 6.727 -20.870 1.00 39.53 118 PRO A C 1
ATOM 929 O O . PRO A 1 118 ? -14.589 6.755 -20.630 1.00 39.53 118 PRO A O 1
ATOM 932 N N . GLN A 1 119 ? -16.295 6.196 -21.983 1.00 35.53 119 GLN A N 1
ATOM 933 C CA . GLN A 1 119 ? -15.472 5.882 -23.144 1.00 35.53 119 GLN A CA 1
ATOM 934 C C . GLN A 1 119 ? -14.943 7.200 -23.722 1.00 35.53 119 GLN A C 1
ATOM 936 O O . GLN A 1 119 ? -15.747 8.061 -24.087 1.00 35.53 119 GLN A O 1
ATOM 941 N N . GLN A 1 120 ? -13.623 7.342 -23.823 1.00 34.72 120 GLN A N 1
ATOM 942 C CA . GLN A 1 120 ? -12.977 8.221 -24.798 1.00 34.72 120 GLN A CA 1
ATOM 943 C C . GLN A 1 120 ? -11.833 7.473 -25.470 1.00 34.72 120 GLN A C 1
ATOM 945 O O . GLN A 1 120 ? -11.066 6.804 -24.742 1.00 34.72 120 GLN A O 1
#

InterPro domains:
  IPR033228 Protein SZT2 [PTHR14918] (2-115)

Secondary structure (DSSP, 8-state):
--HHHHHHHHHHHHTTT-B----SSS-GGGS---TT-SS----GGGEEEEEPPPPTTS----EEEEE---B-TTS-B----------TT-PPPP--HHHHHHHH------------PPP-

Foldseek 3Di:
DCVLVVVVVVLVVCVVFWAQDDDPDPDPVPDDDDPVPPPDPDDSSQKTKGQQDDDPPDDGPDIDIDGDFDADPVRHGDDNPNCPPPDPPDDDPPQDPVNVCVSPDDDDDDDDPPPDDDDD

Sequence (120 aa):
SWLPAVAHYLRQNLLIFLHIPKYTDSNTAHHFKHYFHLDYELADGDIYLYNKPGGQGTGGKGIACIALSFVDVQGRPVQVAAQECSGLENCSPPLHPEHFEELTRVVKMETMNMSQAPQQ

Organism: NCBI:txid704102